Protein AF-A0A919BS03-F1 (afdb_monomer_lite)

Structure (mmCIF, N/CA/C/O backbone):
data_AF-A0A919BS03-F1
#
_entry.id   AF-A0A919BS03-F1
#
loop_
_atom_site.group_PDB
_atom_site.id
_atom_site.type_symbol
_atom_site.label_atom_id
_atom_site.label_alt_id
_atom_site.label_comp_id
_atom_site.label_asym_id
_atom_site.label_entity_id
_atom_site.label_seq_id
_atom_site.pdbx_PDB_ins_code
_atom_site.Cartn_x
_atom_site.Cartn_y
_atom_site.Cartn_z
_atom_site.occupancy
_atom_site.B_iso_or_equiv
_atom_site.auth_seq_id
_atom_site.auth_comp_id
_atom_site.auth_asym_id
_atom_site.auth_atom_id
_atom_site.pdbx_PDB_model_num
ATOM 1 N N . MET A 1 1 ? 15.370 8.393 -7.658 1.00 56.38 1 MET A N 1
ATOM 2 C CA . MET A 1 1 ? 14.066 8.054 -7.036 1.00 56.38 1 MET A CA 1
ATOM 3 C C . MET A 1 1 ? 13.341 7.067 -7.938 1.00 56.38 1 MET A C 1
ATOM 5 O O . MET A 1 1 ? 13.165 7.374 -9.110 1.00 56.38 1 MET A O 1
ATOM 9 N N . SER A 1 2 ? 12.985 5.879 -7.441 1.00 58.97 2 SER A N 1
ATOM 10 C CA . SER A 1 2 ? 12.276 4.875 -8.252 1.00 58.97 2 SER A CA 1
ATOM 11 C C . SER A 1 2 ? 10.853 5.351 -8.530 1.00 58.97 2 SER A C 1
ATOM 13 O O . SER A 1 2 ? 10.091 5.577 -7.593 1.00 58.97 2 SER A O 1
ATOM 15 N N . ARG A 1 3 ? 10.504 5.515 -9.807 1.00 71.06 3 ARG A N 1
ATOM 16 C CA . ARG A 1 3 ? 9.157 5.899 -10.237 1.00 71.06 3 ARG A CA 1
ATOM 17 C C . ARG A 1 3 ? 8.229 4.691 -10.059 1.00 71.06 3 ARG A C 1
ATOM 19 O O . ARG A 1 3 ? 8.530 3.608 -10.557 1.00 71.06 3 ARG A O 1
ATOM 26 N N . ILE A 1 4 ? 7.142 4.865 -9.313 1.00 77.25 4 ILE A N 1
ATOM 27 C CA . ILE A 1 4 ? 6.103 3.841 -9.156 1.00 77.25 4 ILE A CA 1
ATOM 28 C C . ILE A 1 4 ? 5.191 3.915 -10.380 1.00 77.25 4 ILE A C 1
ATOM 30 O O . ILE A 1 4 ? 4.712 4.996 -10.722 1.00 77.25 4 ILE A O 1
ATOM 34 N N . LYS A 1 5 ? 4.994 2.780 -11.053 1.00 78.44 5 LYS A N 1
ATOM 35 C CA . LYS A 1 5 ? 4.166 2.655 -12.260 1.00 78.44 5 LYS A CA 1
ATOM 36 C C . LYS A 1 5 ? 2.689 2.559 -11.892 1.00 78.44 5 LYS A C 1
ATOM 38 O O . LYS A 1 5 ? 1.871 3.254 -12.481 1.00 78.44 5 LYS A O 1
ATOM 43 N N . ALA A 1 6 ? 2.362 1.729 -10.903 1.00 76.00 6 ALA A N 1
ATOM 44 C CA . ALA A 1 6 ? 0.991 1.508 -10.462 1.00 76.00 6 ALA A CA 1
ATOM 45 C C . ALA A 1 6 ? 0.926 1.200 -8.964 1.00 76.00 6 ALA A C 1
ATOM 47 O O . ALA A 1 6 ? 1.861 0.629 -8.397 1.00 76.00 6 ALA A O 1
ATOM 48 N N . ILE A 1 7 ? -0.198 1.562 -8.341 1.00 79.75 7 ILE A N 1
ATOM 49 C CA . ILE A 1 7 ? -0.562 1.146 -6.987 1.00 79.75 7 ILE A CA 1
ATOM 50 C C . ILE A 1 7 ? -1.932 0.477 -7.038 1.00 79.75 7 ILE A C 1
ATOM 52 O O . ILE A 1 7 ? -2.904 1.092 -7.460 1.00 79.75 7 ILE A O 1
ATOM 56 N N . GLY A 1 8 ? -2.000 -0.768 -6.581 1.00 79.88 8 GLY A N 1
ATOM 57 C CA . GLY A 1 8 ? -3.241 -1.456 -6.261 1.00 79.88 8 GLY A CA 1
ATOM 58 C C . GLY A 1 8 ? -3.556 -1.314 -4.776 1.00 79.88 8 GLY A C 1
ATOM 59 O O . GLY A 1 8 ? -2.672 -1.463 -3.929 1.00 79.88 8 GLY A O 1
ATOM 60 N N . ILE A 1 9 ? -4.818 -1.050 -4.456 1.00 80.38 9 ILE A N 1
ATOM 61 C CA . ILE A 1 9 ? -5.329 -1.056 -3.085 1.00 80.38 9 ILE A CA 1
ATOM 62 C C . ILE A 1 9 ? -6.381 -2.155 -3.014 1.00 80.38 9 ILE A C 1
ATOM 64 O O . ILE A 1 9 ? -7.434 -2.054 -3.633 1.00 80.38 9 ILE A O 1
ATOM 68 N N . ASN A 1 10 ? -6.085 -3.218 -2.274 1.00 81.12 10 ASN A N 1
ATOM 69 C CA . ASN A 1 10 ? -7.056 -4.266 -2.006 1.00 81.12 10 ASN A CA 1
ATOM 70 C C . ASN A 1 10 ? -7.936 -3.861 -0.822 1.00 81.12 10 ASN A C 1
ATOM 72 O O . ASN A 1 10 ? -7.428 -3.577 0.270 1.00 81.12 10 ASN A O 1
ATOM 76 N N . LEU A 1 11 ? -9.245 -3.860 -1.054 1.00 72.81 11 LEU A N 1
ATOM 77 C CA . LEU A 1 11 ? -10.277 -3.512 -0.089 1.00 72.81 11 LEU A CA 1
ATOM 78 C C . LEU A 1 11 ? -10.683 -4.770 0.690 1.00 72.81 11 LEU A C 1
ATOM 80 O O . LEU A 1 11 ? -11.497 -5.561 0.221 1.00 72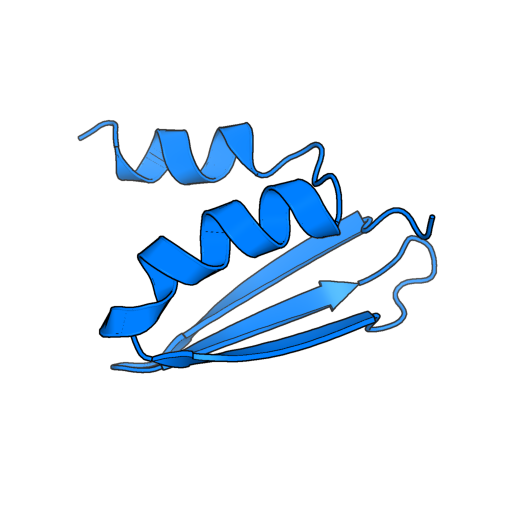.81 11 LEU A O 1
ATOM 84 N N . ALA A 1 12 ? -10.146 -4.956 1.898 1.00 75.19 12 ALA A N 1
ATOM 85 C CA . ALA A 1 12 ? -10.679 -5.930 2.849 1.00 75.19 12 ALA A CA 1
ATOM 86 C C . ALA A 1 12 ? -11.477 -5.216 3.956 1.00 75.19 12 ALA A C 1
ATOM 88 O O . ALA A 1 12 ? -11.257 -4.041 4.255 1.00 75.19 12 ALA A O 1
ATOM 89 N N . LYS A 1 13 ? -12.432 -5.927 4.577 1.00 77.94 13 LYS A N 1
ATOM 90 C CA . LYS A 1 13 ? -13.476 -5.385 5.479 1.00 77.94 13 LYS A CA 1
ATOM 91 C C . LYS A 1 13 ? -13.052 -4.253 6.415 1.00 77.94 13 LYS A C 1
ATOM 93 O O . LYS A 1 13 ? -13.849 -3.349 6.623 1.00 77.94 13 LYS A O 1
ATOM 98 N N . SER A 1 14 ? -11.867 -4.294 7.012 1.00 78.75 14 SER A N 1
ATOM 99 C CA . SER A 1 14 ? -11.360 -3.266 7.941 1.00 78.75 14 SER A CA 1
ATOM 100 C C . SER A 1 14 ? -9.885 -2.912 7.711 1.00 78.75 14 SER A C 1
ATOM 102 O O . SER A 1 14 ? -9.308 -2.100 8.445 1.00 78.75 14 SER A O 1
ATOM 104 N N . VAL A 1 15 ? -9.281 -3.507 6.684 1.00 80.75 15 VAL A N 1
ATOM 105 C CA . VAL A 1 15 ? -7.851 -3.454 6.378 1.00 80.75 15 VAL A CA 1
ATOM 106 C C . VAL A 1 15 ? -7.662 -3.299 4.876 1.00 80.75 15 VAL A C 1
ATOM 108 O O . VAL A 1 15 ? -8.325 -3.947 4.080 1.00 80.75 15 VAL A O 1
ATOM 111 N N . PHE A 1 16 ? -6.734 -2.436 4.502 1.00 82.56 16 PHE A N 1
ATOM 112 C CA . PHE A 1 16 ? -6.374 -2.118 3.134 1.00 82.56 16 PHE A CA 1
ATOM 113 C C . PHE A 1 16 ? -4.975 -2.651 2.891 1.00 82.56 16 PHE A C 1
ATOM 115 O O . PHE A 1 16 ? -4.064 -2.335 3.659 1.00 82.56 16 PHE A O 1
ATOM 122 N N . SER A 1 17 ? -4.787 -3.441 1.840 1.00 82.38 17 SER A N 1
ATOM 123 C CA . SER A 1 17 ? -3.450 -3.858 1.415 1.00 82.38 17 SER A CA 1
ATOM 124 C C . SER A 1 17 ? -3.045 -3.056 0.194 1.00 82.38 17 SER A C 1
ATOM 126 O O . SER A 1 17 ? -3.639 -3.186 -0.870 1.00 82.38 17 SER A O 1
ATOM 128 N N . ILE A 1 18 ? -2.033 -2.215 0.362 1.00 85.06 18 ILE A N 1
ATOM 129 C CA . ILE A 1 18 ? -1.466 -1.384 -0.688 1.00 85.06 18 ILE A CA 1
ATOM 130 C C . ILE A 1 18 ? -0.269 -2.111 -1.289 1.00 85.06 18 ILE A C 1
ATOM 132 O O . ILE A 1 18 ? 0.685 -2.449 -0.58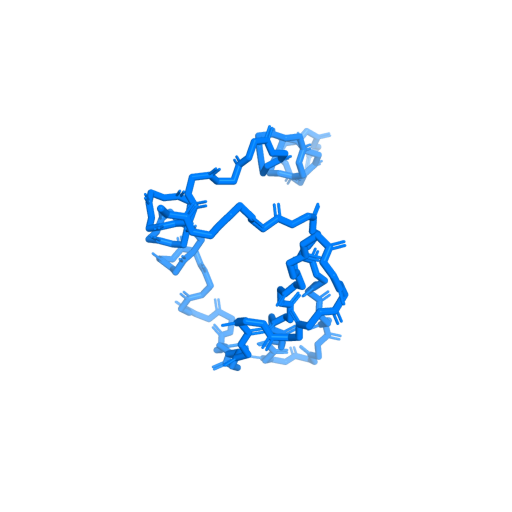0 1.00 85.06 18 ILE A O 1
ATOM 136 N N . HIS A 1 19 ? -0.318 -2.320 -2.600 1.00 85.06 19 HIS A N 1
ATOM 137 C CA . HIS A 1 19 ? 0.750 -2.895 -3.404 1.00 85.06 19 HIS A CA 1
ATOM 138 C C . HIS A 1 19 ? 1.162 -1.905 -4.488 1.00 85.06 19 HIS A C 1
ATOM 140 O O . HIS A 1 19 ? 0.341 -1.525 -5.310 1.00 85.06 19 HIS A O 1
ATOM 146 N N . GLY A 1 20 ? 2.424 -1.489 -4.506 1.00 84.25 20 GLY A N 1
ATOM 147 C CA . GLY A 1 20 ? 2.970 -0.612 -5.539 1.00 84.25 20 GLY A CA 1
ATOM 148 C C . GLY A 1 20 ? 4.079 -1.298 -6.316 1.00 84.25 20 GLY A C 1
ATOM 149 O O . GLY A 1 20 ? 5.015 -1.836 -5.717 1.00 84.25 20 GLY A O 1
ATOM 150 N N . VAL A 1 21 ? 3.978 -1.248 -7.641 1.00 83.12 21 VAL A N 1
ATOM 151 C CA . VAL A 1 21 ? 4.951 -1.823 -8.575 1.00 83.12 21 VAL A CA 1
ATOM 152 C C . VAL A 1 21 ? 5.731 -0.730 -9.296 1.00 83.12 21 VAL A C 1
ATOM 154 O O . VAL A 1 21 ? 5.203 0.348 -9.587 1.00 83.12 21 VAL A O 1
ATOM 157 N N . ASP A 1 22 ? 7.009 -0.986 -9.559 1.00 83.25 22 ASP A N 1
ATOM 158 C CA . ASP A 1 22 ? 7.836 -0.111 -10.388 1.00 83.25 22 ASP A CA 1
ATOM 159 C C . ASP A 1 22 ? 7.647 -0.384 -11.891 1.00 83.25 22 ASP A C 1
ATOM 161 O O . ASP A 1 22 ? 6.794 -1.165 -12.308 1.00 83.25 22 ASP A O 1
ATOM 165 N N . VAL A 1 23 ? 8.424 0.311 -12.722 1.00 80.25 23 VAL A N 1
ATOM 166 C CA . VAL A 1 23 ? 8.376 0.178 -14.188 1.00 80.25 23 VAL A CA 1
ATOM 167 C C . VAL A 1 23 ? 8.730 -1.237 -14.663 1.00 80.25 23 VAL A C 1
ATOM 169 O O . VAL A 1 23 ? 8.256 -1.652 -15.715 1.00 80.25 23 VAL A O 1
ATOM 172 N N . HIS A 1 24 ? 9.502 -1.986 -13.873 1.00 85.00 24 HIS A N 1
ATOM 173 C CA . HIS A 1 24 ? 9.902 -3.367 -14.151 1.00 85.00 24 HIS A CA 1
ATOM 174 C C . HIS A 1 24 ? 8.966 -4.384 -13.479 1.00 85.00 24 HIS A C 1
ATOM 176 O O . HIS A 1 24 ? 9.363 -5.525 -13.248 1.00 85.00 24 HIS A O 1
ATOM 182 N N . ASP A 1 25 ? 7.765 -3.942 -13.088 1.00 76.38 25 ASP A N 1
ATOM 183 C CA . ASP A 1 25 ? 6.739 -4.721 -12.394 1.00 76.38 25 ASP A CA 1
ATOM 184 C C . ASP A 1 25 ? 7.223 -5.357 -11.075 1.00 76.38 25 ASP A C 1
ATOM 186 O O . ASP A 1 25 ? 6.600 -6.268 -10.524 1.00 76.38 25 ASP A O 1
ATOM 190 N N . LYS A 1 26 ? 8.314 -4.836 -10.495 1.00 83.19 26 LYS A N 1
ATOM 191 C CA . LYS A 1 26 ? 8.794 -5.277 -9.184 1.00 83.19 26 LYS A CA 1
ATOM 192 C C . LYS A 1 26 ? 8.001 -4.579 -8.092 1.00 83.19 26 LYS A C 1
ATOM 194 O O . LYS A 1 26 ? 7.877 -3.354 -8.071 1.00 83.19 26 LYS A O 1
ATOM 199 N N . CYS A 1 27 ? 7.515 -5.362 -7.133 1.00 83.00 27 CYS A N 1
ATOM 200 C CA . CYS A 1 27 ? 6.846 -4.837 -5.950 1.00 83.00 27 CYS A CA 1
ATOM 201 C C . CYS A 1 27 ? 7.839 -4.022 -5.105 1.00 83.00 27 CYS A C 1
ATOM 203 O O . CYS A 1 27 ? 8.795 -4.562 -4.545 1.00 83.00 27 CYS A O 1
ATOM 205 N N . LYS A 1 28 ? 7.624 -2.706 -5.030 1.00 82.56 28 LYS A N 1
ATOM 206 C CA . LYS A 1 28 ? 8.421 -1.767 -4.223 1.00 82.56 28 LYS A CA 1
ATOM 207 C C . LYS A 1 28 ? 7.688 -1.293 -2.979 1.00 82.56 28 LYS A C 1
ATOM 209 O O . LYS A 1 28 ? 8.322 -0.815 -2.041 1.00 82.56 28 LYS A O 1
ATOM 214 N N . ILE A 1 29 ? 6.364 -1.402 -2.974 1.00 80.69 29 ILE A N 1
ATOM 215 C CA . ILE A 1 29 ? 5.518 -0.959 -1.874 1.00 80.69 29 ILE A CA 1
ATOM 216 C C . ILE A 1 29 ? 4.610 -2.118 -1.500 1.00 80.69 29 ILE A C 1
ATOM 218 O O . ILE A 1 29 ? 3.844 -2.599 -2.328 1.00 80.69 29 ILE A O 1
ATOM 222 N N . ARG A 1 30 ? 4.667 -2.536 -0.238 1.00 86.19 30 ARG A N 1
ATOM 223 C CA . ARG A 1 30 ? 3.720 -3.483 0.339 1.00 86.19 30 ARG A CA 1
ATOM 224 C C . ARG A 1 30 ? 3.389 -3.036 1.747 1.00 86.19 30 ARG A C 1
ATOM 226 O O . ARG A 1 30 ? 4.262 -3.043 2.613 1.00 86.19 30 ARG A O 1
ATOM 233 N N . LYS A 1 31 ? 2.148 -2.616 1.972 1.00 85.38 31 LYS A N 1
ATOM 234 C CA . LYS A 1 31 ? 1.721 -2.117 3.280 1.00 85.38 31 LYS A CA 1
ATOM 235 C C . LYS A 1 31 ? 0.283 -2.514 3.560 1.00 85.38 31 LYS A C 1
ATOM 237 O O . LYS A 1 31 ? -0.566 -2.393 2.689 1.00 85.38 31 LYS A O 1
ATOM 242 N N . THR A 1 32 ? 0.014 -2.958 4.781 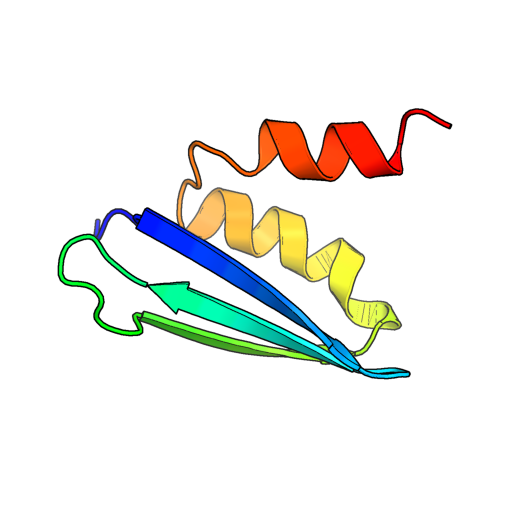1.00 87.56 32 THR A N 1
ATOM 243 C CA . THR A 1 32 ? -1.349 -3.216 5.251 1.00 87.56 32 THR A CA 1
ATOM 244 C C . THR A 1 32 ? -1.720 -2.151 6.268 1.00 87.56 32 THR A C 1
ATOM 246 O O . THR A 1 32 ? -1.002 -1.949 7.246 1.00 87.56 32 THR A O 1
ATOM 249 N N . ILE A 1 33 ? -2.821 -1.447 6.030 1.00 85.62 33 ILE A N 1
ATOM 250 C CA . ILE A 1 33 ? -3.244 -0.291 6.821 1.00 85.62 33 ILE A CA 1
ATOM 251 C C . ILE A 1 33 ? -4.683 -0.521 7.263 1.00 85.62 33 ILE A C 1
ATOM 253 O O . ILE A 1 33 ? -5.514 -0.987 6.493 1.00 85.62 33 ILE A O 1
ATOM 257 N N . LYS A 1 34 ? -5.001 -0.211 8.517 1.00 84.81 34 LYS A N 1
ATOM 258 C CA . LYS A 1 34 ? -6.385 -0.252 9.007 1.00 84.81 34 LYS A CA 1
ATOM 259 C C . LYS A 1 34 ? -7.156 0.970 8.507 1.00 84.81 34 LYS A C 1
ATOM 261 O O . LYS A 1 34 ? -6.561 2.029 8.320 1.00 84.81 34 LYS A O 1
ATOM 266 N N . ARG A 1 35 ? -8.481 0.859 8.357 1.00 80.81 35 ARG A N 1
ATOM 267 C CA . ARG A 1 35 ? -9.338 1.958 7.856 1.00 80.81 35 ARG A CA 1
ATOM 268 C C . ARG A 1 35 ? -9.107 3.296 8.562 1.00 80.81 35 ARG A C 1
ATOM 270 O O . ARG A 1 35 ? -8.991 4.320 7.905 1.00 80.81 35 ARG A O 1
ATOM 277 N N . ASN A 1 36 ? -8.940 3.268 9.882 1.00 85.06 36 ASN A N 1
ATOM 278 C CA . ASN A 1 36 ? -8.696 4.459 10.701 1.00 85.06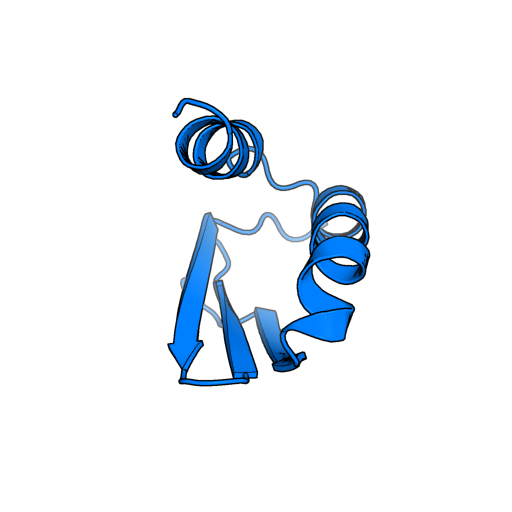 36 ASN A CA 1
ATOM 279 C C . ASN A 1 36 ? -7.363 5.178 10.423 1.00 85.06 36 ASN A C 1
ATOM 281 O O . ASN A 1 36 ? -7.194 6.316 10.840 1.00 85.06 36 ASN A O 1
ATOM 285 N N . LYS A 1 37 ? -6.411 4.525 9.749 1.00 84.62 37 LYS A N 1
ATOM 286 C CA . LYS A 1 37 ? -5.093 5.082 9.418 1.00 84.62 37 LYS A CA 1
ATOM 287 C C . LYS A 1 37 ? -4.929 5.381 7.928 1.00 84.62 37 LYS A C 1
ATOM 289 O O . LYS A 1 37 ? -3.921 5.964 7.548 1.00 84.62 37 LYS A O 1
ATOM 294 N N . LEU A 1 38 ? -5.899 5.003 7.092 1.00 79.75 38 LEU A N 1
ATOM 295 C CA . LEU A 1 38 ? -5.806 5.153 5.639 1.00 79.75 38 LEU A CA 1
ATOM 296 C C . LEU A 1 38 ? -5.694 6.627 5.224 1.00 79.75 38 LEU A C 1
ATOM 298 O O . LEU A 1 38 ? -4.787 6.979 4.479 1.00 79.75 38 LEU A O 1
ATOM 302 N N . LEU A 1 39 ? -6.568 7.484 5.763 1.00 80.00 39 LEU A N 1
ATOM 303 C CA . LEU A 1 39 ? -6.610 8.918 5.448 1.00 80.00 39 LEU A CA 1
ATOM 304 C C . LEU A 1 39 ? -5.299 9.640 5.775 1.00 80.00 39 LEU A C 1
ATOM 306 O O . LEU A 1 39 ? -4.884 10.514 5.027 1.00 80.00 39 LEU A O 1
ATOM 310 N N . ALA A 1 40 ? -4.629 9.255 6.863 1.00 85.06 40 ALA A N 1
ATOM 311 C CA . ALA A 1 40 ? -3.334 9.822 7.231 1.00 85.06 40 ALA A CA 1
ATOM 312 C C . ALA A 1 40 ? -2.189 9.273 6.364 1.00 85.06 40 ALA A C 1
ATOM 314 O O . ALA A 1 40 ? -1.218 9.973 6.091 1.00 85.06 40 ALA A O 1
ATOM 315 N N . GLU A 1 41 ? -2.297 8.021 5.915 1.00 82.50 41 GLU A N 1
ATOM 316 C CA . GLU A 1 41 ? -1.238 7.343 5.172 1.00 82.50 41 GLU A CA 1
ATOM 317 C C . GLU A 1 41 ? -1.215 7.724 3.681 1.00 82.50 41 GLU A C 1
ATOM 319 O O . GLU A 1 41 ? -0.136 7.808 3.093 1.00 82.50 41 GLU A O 1
ATOM 324 N N . ILE A 1 42 ? -2.371 8.007 3.068 1.00 78.56 42 ILE A N 1
ATOM 325 C CA . ILE A 1 42 ? -2.468 8.404 1.651 1.00 78.56 42 ILE A CA 1
ATOM 326 C C . ILE A 1 42 ? -1.610 9.649 1.325 1.00 78.56 42 ILE A C 1
ATOM 328 O O . ILE A 1 42 ? -0.789 9.562 0.405 1.00 78.56 42 ILE A O 1
ATOM 332 N N . PRO A 1 43 ? -1.705 10.775 2.064 1.00 80.12 43 PRO A N 1
ATOM 333 C CA . PRO A 1 43 ? -0.860 11.947 1.837 1.00 80.12 43 PRO A CA 1
ATOM 334 C C . PRO A 1 43 ? 0.624 11.626 2.015 1.0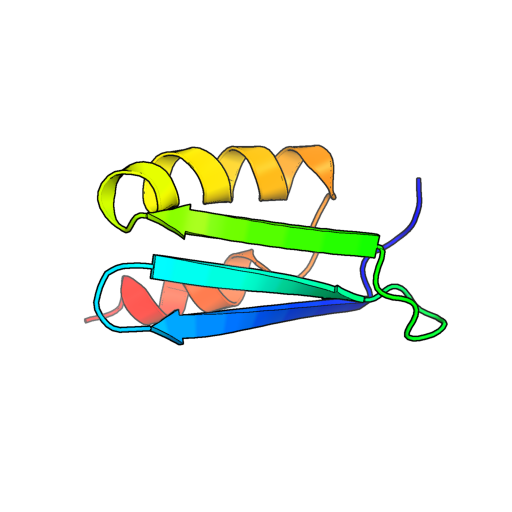0 80.12 43 PRO A C 1
ATOM 336 O O . PRO A 1 43 ? 1.449 11.996 1.180 1.00 80.12 43 PRO A O 1
ATOM 339 N N . THR A 1 44 ? 0.979 10.884 3.071 1.00 82.50 44 THR A N 1
ATOM 340 C CA . THR A 1 44 ? 2.368 10.475 3.322 1.00 82.50 44 THR A CA 1
ATOM 341 C C . THR A 1 44 ? 2.932 9.677 2.149 1.00 82.50 44 THR A C 1
ATOM 343 O O . THR A 1 44 ? 4.057 9.928 1.711 1.00 82.50 44 THR A O 1
ATOM 346 N N . MET A 1 45 ? 2.153 8.747 1.595 1.00 76.25 45 MET A N 1
ATOM 347 C CA . MET A 1 45 ? 2.559 7.971 0.427 1.00 76.25 45 MET A CA 1
ATOM 348 C C . MET A 1 45 ? 2.666 8.826 -0.837 1.00 76.25 45 MET A C 1
ATOM 350 O O . MET A 1 45 ? 3.618 8.646 -1.601 1.00 76.25 45 MET A O 1
ATOM 354 N N . TYR A 1 46 ? 1.748 9.773 -1.042 1.00 74.50 46 TYR A N 1
ATOM 355 C CA . TYR A 1 46 ? 1.791 10.698 -2.173 1.00 74.50 46 TYR A CA 1
ATOM 356 C C . TYR A 1 46 ? 3.103 11.490 -2.210 1.00 74.50 46 TYR A C 1
ATOM 358 O O . TYR A 1 46 ? 3.821 11.435 -3.213 1.00 74.50 46 TYR A O 1
ATOM 366 N N . TYR A 1 47 ? 3.466 12.151 -1.107 1.00 75.56 47 TYR A N 1
ATOM 367 C CA . TYR A 1 47 ? 4.706 12.929 -1.034 1.00 75.56 47 TYR A CA 1
ATOM 368 C C . TYR A 1 47 ? 5.953 12.045 -1.099 1.00 75.56 47 TYR A C 1
ATOM 370 O O . TYR A 1 47 ? 6.929 12.397 -1.761 1.00 75.56 47 TYR A O 1
ATOM 378 N N . ARG A 1 48 ? 5.923 10.873 -0.455 1.00 76.31 48 ARG A N 1
ATOM 379 C CA . ARG A 1 48 ? 7.086 9.980 -0.387 1.00 76.31 48 ARG A CA 1
ATOM 380 C C . ARG A 1 48 ? 7.425 9.314 -1.717 1.00 76.31 48 ARG A C 1
ATOM 382 O O . ARG A 1 48 ? 8.603 9.121 -2.010 1.00 76.31 48 ARG A O 1
ATOM 389 N N . TYR A 1 49 ? 6.416 8.950 -2.506 1.00 73.12 49 TYR A N 1
ATOM 390 C CA . TYR A 1 49 ? 6.608 8.217 -3.761 1.00 73.12 49 TYR A CA 1
ATOM 391 C C . TYR A 1 49 ? 6.332 9.052 -5.014 1.00 73.12 49 TYR A C 1
ATOM 393 O O . TYR A 1 49 ? 6.504 8.537 -6.118 1.00 73.12 49 TYR A O 1
ATOM 401 N N . LYS A 1 50 ? 5.942 10.327 -4.853 1.00 63.78 50 LYS A N 1
ATOM 402 C CA . LYS A 1 50 ? 5.631 11.278 -5.933 1.00 63.78 50 LYS A CA 1
ATOM 403 C C . LYS A 1 50 ? 4.776 10.619 -7.021 1.00 63.78 50 LYS A C 1
ATOM 405 O O . LYS A 1 50 ? 5.172 10.494 -8.180 1.00 63.78 50 LYS A O 1
ATOM 410 N N . LEU A 1 51 ? 3.615 10.127 -6.594 1.00 62.59 51 LEU A N 1
ATOM 411 C CA . LEU A 1 51 ? 2.661 9.407 -7.432 1.00 62.59 51 LEU A CA 1
ATOM 412 C C . LEU A 1 51 ? 2.012 10.359 -8.438 1.00 62.59 51 LEU A C 1
ATOM 414 O O . LEU A 1 51 ? 1.212 11.201 -8.049 1.00 62.59 51 LEU A O 1
ATOM 418 N N . SER A 1 52 ? 2.304 10.210 -9.733 1.00 53.66 52 SER A N 1
ATOM 419 C CA . SER A 1 52 ? 1.743 11.108 -10.757 1.00 53.66 52 SER A CA 1
ATOM 420 C C . SER A 1 52 ? 0.254 10.874 -11.057 1.00 53.66 52 SER A C 1
ATOM 422 O O . SER A 1 52 ? -0.325 11.646 -11.808 1.00 53.66 52 SER A O 1
ATOM 424 N N . TRP A 1 53 ? -0.362 9.822 -10.498 1.00 52.12 53 TRP A N 1
ATOM 425 C CA . TRP A 1 53 ? -1.740 9.400 -10.810 1.00 52.12 53 TRP A CA 1
ATOM 426 C C . TRP A 1 53 ? -2.731 9.485 -9.637 1.00 52.12 53 TRP A C 1
ATOM 428 O O . TRP A 1 53 ? -3.937 9.390 -9.857 1.00 52.12 53 TRP A O 1
ATOM 438 N N . VAL A 1 54 ? -2.270 9.683 -8.395 1.00 48.88 54 VAL A N 1
ATOM 439 C CA . VAL A 1 54 ? -3.149 9.643 -7.202 1.00 48.88 54 VAL A CA 1
ATOM 440 C C . VAL A 1 54 ? -4.156 10.800 -7.157 1.00 48.88 54 VAL A C 1
ATOM 442 O O . VAL A 1 54 ? -5.203 10.669 -6.528 1.00 48.88 54 VAL A O 1
ATOM 445 N N . SER A 1 55 ? -3.931 11.876 -7.912 1.00 46.19 55 SER A N 1
ATOM 446 C CA . SER A 1 55 ? -4.875 12.994 -8.015 1.00 46.19 55 SER A CA 1
ATOM 447 C C . SER A 1 55 ? -6.231 12.605 -8.629 1.00 46.19 55 SER A C 1
ATOM 449 O O . SER A 1 55 ? -7.230 13.267 -8.357 1.00 46.19 55 SER A O 1
ATOM 451 N N . ARG A 1 56 ? -6.301 11.531 -9.437 1.00 43.12 56 ARG A N 1
ATOM 452 C CA . ARG A 1 56 ? -7.555 11.115 -10.096 1.00 43.12 56 ARG A CA 1
ATOM 453 C C . ARG A 1 56 ? -8.422 10.169 -9.269 1.00 43.12 56 ARG A C 1
ATOM 455 O O . ARG A 1 56 ? -9.633 10.231 -9.406 1.00 43.12 56 ARG A O 1
ATOM 462 N N . LEU A 1 57 ? -7.835 9.327 -8.415 1.00 40.75 57 LEU A N 1
ATOM 463 C CA . LEU A 1 57 ? -8.613 8.346 -7.645 1.00 40.75 57 LEU A CA 1
ATOM 464 C C . LEU A 1 57 ? -9.262 8.974 -6.402 1.00 40.75 57 LEU A C 1
ATOM 466 O O . LEU A 1 57 ? -10.410 8.680 -6.111 1.00 40.75 57 LEU A O 1
ATOM 470 N N . ILE A 1 58 ? -8.581 9.918 -5.735 1.00 45.47 58 ILE A N 1
ATOM 471 C CA . ILE A 1 58 ? -9.163 10.657 -4.596 1.00 45.47 58 ILE A CA 1
ATOM 472 C C . ILE A 1 58 ? -10.316 11.567 -5.053 1.00 45.47 58 ILE A C 1
ATOM 474 O O .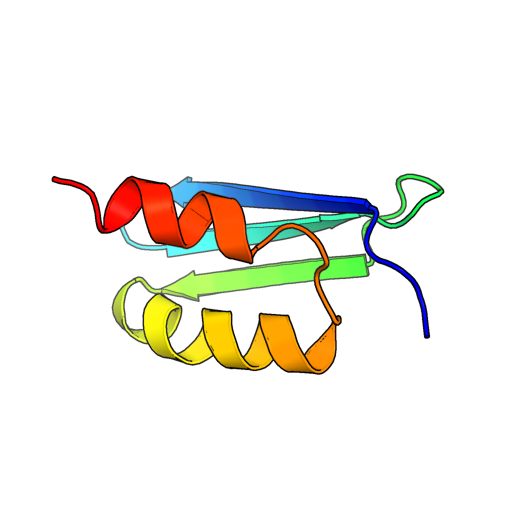 ILE A 1 58 ? -11.257 11.780 -4.301 1.00 45.47 58 ILE A O 1
ATOM 478 N N . SER A 1 59 ? -10.273 12.065 -6.295 1.00 38.97 59 SER A N 1
ATOM 479 C CA . SER A 1 59 ? -11.341 12.912 -6.846 1.00 38.97 59 SER A CA 1
ATOM 480 C C . SER A 1 59 ? -12.612 12.137 -7.213 1.00 38.97 59 SER A C 1
ATOM 482 O O . SER A 1 59 ? -13.659 12.758 -7.323 1.00 38.97 59 SER A O 1
ATOM 484 N N . ILE A 1 60 ? -12.544 10.812 -7.406 1.00 40.44 60 ILE A N 1
ATOM 485 C CA . ILE A 1 60 ? -13.730 9.991 -7.710 1.00 40.44 60 ILE A CA 1
ATOM 486 C C . ILE A 1 60 ? -14.519 9.678 -6.434 1.00 40.44 60 ILE A C 1
ATOM 488 O O . ILE A 1 60 ? -15.740 9.719 -6.466 1.00 40.44 60 ILE A O 1
ATOM 492 N N . ASP A 1 61 ? -13.844 9.461 -5.301 1.00 35.06 61 ASP A N 1
ATOM 493 C CA . ASP A 1 61 ? -14.518 9.182 -4.022 1.00 35.06 61 ASP A CA 1
ATOM 494 C C . ASP A 1 61 ? -15.007 10.453 -3.286 1.00 35.06 61 ASP A C 1
ATOM 496 O O . ASP A 1 61 ? -15.651 10.346 -2.247 1.00 35.06 61 ASP A O 1
ATOM 500 N N . PHE A 1 62 ? -14.689 11.656 -3.786 1.00 34.00 62 PHE A N 1
ATOM 501 C CA . PHE A 1 62 ? -15.185 12.948 -3.268 1.00 34.00 62 PHE A CA 1
ATOM 502 C C . PHE A 1 62 ? -16.207 13.628 -4.195 1.00 34.00 62 PHE A C 1
ATOM 504 O O . PHE A 1 62 ? -16.652 14.737 -3.901 1.00 34.00 62 PHE A O 1
ATOM 511 N N . ALA A 1 63 ? -16.547 12.990 -5.316 1.00 32.06 63 ALA A N 1
ATOM 512 C CA . ALA A 1 63 ? -17.530 13.466 -6.281 1.00 32.06 63 ALA A CA 1
ATOM 513 C C . ALA A 1 63 ? -18.764 12.548 -6.302 1.00 32.06 63 ALA A C 1
ATOM 515 O O . ALA A 1 63 ? -19.134 12.068 -7.366 1.00 32.06 63 ALA A O 1
ATOM 516 N N . ASP A 1 64 ? -19.326 12.268 -5.123 1.00 36.56 64 ASP A N 1
ATOM 517 C CA . ASP A 1 64 ? -20.772 12.189 -4.833 1.00 36.56 64 ASP A CA 1
ATOM 518 C C . ASP A 1 64 ? -20.976 12.138 -3.305 1.00 36.56 64 ASP A C 1
ATOM 520 O O . ASP A 1 64 ? -20.399 11.231 -2.658 1.00 36.56 64 ASP A O 1
#

Sequence (64 aa):
MSRIKAIGINLAKSVFSIHGVDVHDKCKIRKTIKRNKLLAEIPTMYYRYKLSWVSRLISIDFAD

Organism: NCBI:txid1673741

Secondary structure (DSSP, 8-state):
-PPEEEEEEEEETTEEEEEEEETTS-EEEEEEEEHHHHHHHHHHHHHHHT-SSHHHHHHHTT--

pLDDT: mean 71.55, std 16.29, range [32.06, 87.56]

Foldseek 3Di:
DFAWPDWDWDDDPFKIWIWTATPVRDTPDTDIDGPVCPVVVLVVCCVVNVHPPSVPPVVVVVPD

Radius of gyration: 11.89 Å; chains: 1; bounding box: 35×19×25 Å